Protein AF-A0A0Q5J6I7-F1 (afdb_monomer)

Foldseek 3Di:
DDDPPPPPPQAQADEAEPDDPDVLLVLLVVLLVVQFDPPVVVLVVVSRRHRNQAKHWYKAQDPPQLPDQPPQQHWIKIAMDHDNRQFRIKTWGAPRSNDSVDNHTQWIFTQGPVRDTDTGGGD

Sequence (123 aa):
MLGLLASSQTALASKQWNASPNQVQNNWISGMYAAIGAPLQATLRRCELAQAAVCEVIILANGGVHTSPADDNQHFTLRFTGAQAPYTACHIYPQDPGNTTSKALTGALCYDPQHRGTYIKLN

Structure (mmCIF, N/CA/C/O backbone):
data_AF-A0A0Q5J6I7-F1
#
_entry.id   AF-A0A0Q5J6I7-F1
#
loop_
_atom_site.group_PDB
_atom_site.id
_atom_site.type_symbol
_atom_site.label_atom_id
_atom_site.label_alt_id
_atom_site.label_comp_id
_atom_site.label_asym_id
_atom_site.label_entity_id
_atom_site.label_seq_id
_atom_site.pdbx_PDB_ins_code
_atom_site.Cartn_x
_atom_site.Cartn_y
_atom_site.Cartn_z
_atom_site.occupancy
_atom_site.B_iso_or_equiv
_atom_site.auth_seq_id
_atom_site.auth_comp_id
_atom_site.auth_asym_id
_atom_site.auth_atom_id
_atom_site.pdbx_PDB_model_num
ATOM 1 N N . MET A 1 1 ? -0.178 5.123 50.776 1.00 37.22 1 MET A N 1
ATOM 2 C CA . MET A 1 1 ? -0.289 4.506 49.436 1.00 37.22 1 MET A CA 1
ATOM 3 C C . MET A 1 1 ? -0.473 5.644 48.435 1.00 37.22 1 MET A C 1
ATOM 5 O O . MET A 1 1 ? -1.588 6.114 48.269 1.00 37.22 1 MET A O 1
ATOM 9 N N . LEU A 1 2 ? 0.616 6.193 47.883 1.00 42.47 2 LEU A N 1
ATOM 10 C CA . LEU A 1 2 ? 0.521 7.185 46.805 1.00 42.47 2 LEU A CA 1
ATOM 11 C C . LEU A 1 2 ? 0.388 6.422 45.486 1.00 42.47 2 LEU A C 1
ATOM 13 O O . LEU A 1 2 ? 1.258 5.623 45.147 1.00 42.47 2 LEU A O 1
ATOM 17 N N . GLY A 1 3 ? -0.736 6.623 44.801 1.00 46.38 3 GLY A N 1
ATOM 18 C CA . GLY A 1 3 ? -1.039 5.982 43.528 1.00 46.38 3 GLY A CA 1
ATOM 19 C C . GLY A 1 3 ? -0.068 6.430 42.442 1.00 46.38 3 GLY A C 1
ATOM 20 O O . GLY A 1 3 ? 0.041 7.620 42.151 1.00 46.38 3 GLY A O 1
ATOM 21 N N . LEU A 1 4 ? 0.623 5.464 41.835 1.00 49.53 4 LEU A N 1
ATOM 22 C CA . LEU A 1 4 ? 1.314 5.657 40.568 1.00 49.53 4 LEU A CA 1
ATOM 23 C C . LEU A 1 4 ? 0.257 5.972 39.500 1.00 49.53 4 LEU A C 1
ATOM 25 O O . LEU A 1 4 ? -0.484 5.091 39.067 1.00 49.53 4 LEU A O 1
ATOM 29 N N . LEU A 1 5 ? 0.199 7.232 39.071 1.00 48.88 5 LEU A N 1
ATOM 30 C CA . LEU A 1 5 ? -0.397 7.613 37.796 1.00 48.88 5 LEU A CA 1
ATOM 31 C C . LEU A 1 5 ? 0.440 6.947 36.699 1.00 48.88 5 LEU A C 1
ATOM 33 O O . LEU A 1 5 ? 1.497 7.444 36.316 1.00 48.88 5 LEU A O 1
ATOM 37 N N . ALA A 1 6 ? 0.001 5.775 36.244 1.00 49.12 6 ALA A N 1
ATOM 38 C CA . ALA A 1 6 ? 0.572 5.120 35.083 1.00 49.12 6 ALA A CA 1
ATOM 39 C C . ALA A 1 6 ? 0.236 5.968 33.851 1.00 49.12 6 ALA A C 1
ATOM 41 O O . ALA A 1 6 ? -0.839 5.838 33.264 1.00 49.12 6 ALA A O 1
ATOM 42 N N . SER A 1 7 ? 1.154 6.860 33.478 1.00 46.16 7 SER A N 1
ATOM 43 C CA . SER A 1 7 ? 1.172 7.534 32.184 1.00 46.16 7 SER A CA 1
ATOM 44 C C . SER A 1 7 ? 1.263 6.462 31.103 1.00 46.16 7 SER A C 1
ATOM 46 O O . SER A 1 7 ? 2.350 6.021 30.729 1.00 46.16 7 SER A O 1
ATOM 48 N N . SER A 1 8 ? 0.112 5.980 30.642 1.00 49.19 8 SER A N 1
ATOM 49 C CA . SER A 1 8 ? 0.017 5.038 29.536 1.00 49.19 8 SER A CA 1
ATOM 50 C C . SER A 1 8 ? 0.359 5.823 28.275 1.00 49.19 8 SER A C 1
ATOM 52 O O . SER A 1 8 ? -0.502 6.418 27.633 1.00 49.19 8 SER A O 1
ATOM 54 N N . GLN A 1 9 ? 1.658 5.892 27.972 1.00 50.91 9 GLN A N 1
ATOM 55 C CA . GLN A 1 9 ? 2.154 6.338 26.679 1.00 50.91 9 GLN A CA 1
ATOM 56 C C . GLN A 1 9 ? 1.539 5.408 25.639 1.00 50.91 9 GLN A C 1
ATOM 58 O O . GLN A 1 9 ? 1.962 4.267 25.463 1.00 50.91 9 GLN A O 1
ATOM 63 N N . THR A 1 10 ? 0.469 5.871 25.011 1.00 56.16 10 THR A N 1
ATOM 64 C CA . THR A 1 10 ? -0.133 5.170 23.892 1.00 56.16 10 THR A CA 1
ATOM 65 C C . THR A 1 10 ? 0.794 5.387 22.710 1.00 56.16 10 THR A C 1
ATOM 67 O O . THR A 1 10 ? 0.917 6.494 22.190 1.00 56.16 10 THR A O 1
ATOM 70 N N . ALA A 1 11 ? 1.526 4.336 22.342 1.00 60.03 11 ALA A N 1
ATOM 71 C CA . ALA A 1 11 ? 2.376 4.373 21.168 1.00 60.03 11 ALA A CA 1
ATOM 72 C C . ALA A 1 11 ? 1.499 4.655 19.941 1.00 60.03 11 ALA A C 1
ATOM 74 O O . ALA A 1 11 ? 0.515 3.949 19.681 1.00 60.03 11 ALA A O 1
ATOM 75 N N . LEU A 1 12 ? 1.843 5.714 19.209 1.00 62.28 12 LEU A N 1
ATOM 76 C CA . LEU A 1 12 ? 1.289 5.945 17.883 1.00 62.28 12 LEU A CA 1
ATOM 77 C C . LEU A 1 12 ? 1.619 4.745 16.997 1.00 62.28 12 LEU A C 1
ATOM 79 O O . LEU A 1 12 ? 2.637 4.074 17.176 1.00 62.28 12 LEU A O 1
ATOM 83 N N . ALA A 1 13 ? 0.737 4.469 16.053 1.00 64.06 13 ALA A N 1
ATOM 84 C CA . ALA A 1 13 ? 0.946 3.450 15.057 1.00 64.06 13 ALA A CA 1
ATOM 85 C C . ALA A 1 13 ? 2.162 3.801 14.204 1.00 64.06 13 ALA A C 1
ATOM 87 O O . ALA A 1 13 ? 2.168 4.769 13.444 1.00 64.06 13 ALA A O 1
ATOM 88 N N . SER A 1 14 ? 3.216 3.006 14.333 1.00 62.78 14 SER A N 1
ATOM 89 C CA . SER A 1 14 ? 4.376 3.111 13.465 1.00 62.78 14 SER A CA 1
ATOM 90 C C . SER A 1 14 ? 4.121 2.354 12.171 1.00 62.78 14 SER A C 1
ATOM 92 O O . SER A 1 14 ? 3.672 1.213 12.192 1.00 62.78 14 SER A O 1
ATOM 94 N N . LYS A 1 15 ? 4.493 2.940 11.036 1.00 67.50 15 LYS A N 1
ATOM 95 C CA . LYS A 1 15 ? 4.659 2.171 9.803 1.00 67.50 15 LYS A CA 1
ATOM 96 C C . LYS A 1 15 ? 5.776 1.146 10.009 1.00 67.50 15 LYS A C 1
ATOM 98 O O . LYS A 1 15 ? 6.920 1.533 10.251 1.00 67.50 15 LYS A O 1
ATOM 103 N N . GLN A 1 16 ? 5.466 -0.137 9.855 1.00 72.12 16 GLN A N 1
ATOM 104 C CA . GLN A 1 16 ? 6.475 -1.194 9.867 1.00 72.12 16 GLN A CA 1
ATOM 105 C C . GLN A 1 16 ? 6.845 -1.592 8.444 1.00 72.12 16 GLN A C 1
ATOM 107 O O . GLN A 1 16 ? 5.985 -1.811 7.589 1.00 72.12 16 GLN A O 1
ATOM 112 N N . TRP A 1 17 ? 8.145 -1.687 8.186 1.00 75.50 17 TRP 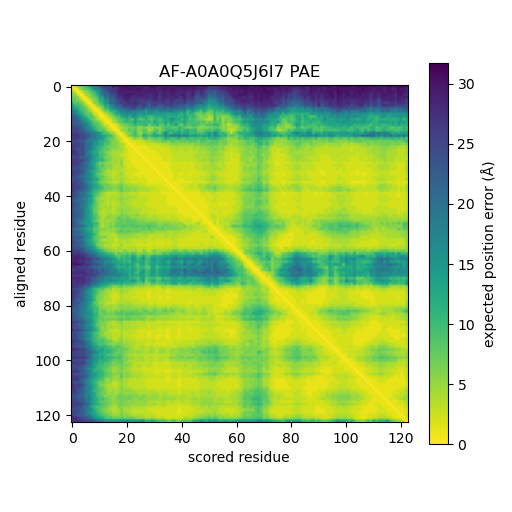A N 1
ATOM 113 C CA . TRP A 1 17 ? 8.677 -2.144 6.912 1.00 75.50 17 TRP A CA 1
ATOM 114 C C . TRP A 1 17 ? 9.193 -3.570 7.062 1.00 75.50 17 TRP A C 1
ATOM 116 O O . TRP A 1 17 ? 10.157 -3.795 7.793 1.00 75.50 17 TRP A O 1
ATOM 126 N N . ASN A 1 18 ? 8.595 -4.531 6.359 1.00 67.81 18 ASN A N 1
ATOM 127 C CA . ASN A 1 18 ? 9.204 -5.847 6.235 1.00 67.81 18 ASN A CA 1
ATOM 128 C C . ASN A 1 18 ? 10.275 -5.780 5.140 1.00 67.81 18 ASN A C 1
ATOM 130 O O . ASN A 1 18 ? 9.963 -5.759 3.947 1.00 67.81 18 ASN A O 1
ATOM 134 N N . ALA A 1 19 ? 11.533 -5.646 5.564 1.00 61.06 19 ALA A N 1
ATOM 135 C CA . ALA A 1 19 ? 12.664 -5.440 4.673 1.00 61.06 19 ALA A CA 1
ATOM 136 C C . ALA A 1 19 ? 12.850 -6.636 3.735 1.00 61.06 19 ALA A C 1
ATOM 138 O O . ALA A 1 19 ? 13.143 -7.745 4.176 1.00 61.06 19 ALA A O 1
ATOM 139 N N . SER A 1 20 ? 12.736 -6.395 2.426 1.00 71.62 20 SER A N 1
ATOM 140 C CA . SER A 1 20 ? 13.285 -7.331 1.450 1.00 71.62 20 SER A CA 1
ATOM 141 C C . SER A 1 20 ? 14.815 -7.338 1.577 1.00 71.62 20 SER A C 1
ATOM 143 O O . SER A 1 20 ? 15.401 -6.268 1.782 1.00 71.62 20 SER A O 1
ATOM 145 N N . PRO A 1 21 ? 15.492 -8.490 1.403 1.00 75.88 21 PRO A N 1
ATOM 146 C CA . PRO A 1 21 ? 16.949 -8.523 1.276 1.00 75.88 21 PRO A CA 1
ATOM 147 C C . PRO A 1 21 ? 17.453 -7.767 0.031 1.00 75.88 21 PRO A C 1
ATOM 149 O O . PRO A 1 21 ? 18.636 -7.450 -0.058 1.00 75.88 21 PRO A O 1
ATOM 152 N N . ASN A 1 22 ? 16.577 -7.453 -0.933 1.00 77.81 22 ASN A N 1
ATOM 153 C CA . ASN A 1 22 ? 16.912 -6.692 -2.130 1.00 77.81 22 ASN A CA 1
ATOM 154 C C . ASN A 1 22 ? 16.592 -5.195 -1.948 1.00 77.81 22 ASN A C 1
ATOM 156 O O . ASN A 1 22 ? 15.434 -4.775 -1.895 1.00 77.81 22 ASN A O 1
ATOM 160 N N . GLN A 1 23 ? 17.632 -4.361 -1.916 1.00 78.88 23 GLN A N 1
ATOM 161 C CA . GLN A 1 23 ? 17.485 -2.918 -1.716 1.00 78.88 23 GLN A CA 1
ATOM 162 C C . GLN A 1 23 ? 16.826 -2.184 -2.896 1.00 78.88 23 GLN A C 1
ATOM 164 O O . GLN A 1 23 ? 16.165 -1.167 -2.683 1.00 78.88 23 GLN A O 1
ATOM 169 N N . VAL A 1 24 ? 16.925 -2.711 -4.121 1.00 78.44 24 VAL A N 1
ATOM 170 C CA . VAL A 1 24 ? 16.197 -2.176 -5.285 1.00 78.44 24 VAL A CA 1
ATOM 171 C C . VAL A 1 24 ? 14.693 -2.345 -5.082 1.00 78.44 24 VAL A C 1
ATOM 173 O O . VAL A 1 24 ? 13.952 -1.380 -5.254 1.00 78.44 24 VAL A O 1
ATOM 176 N N . GLN A 1 25 ? 14.251 -3.521 -4.620 1.00 78.69 25 GLN A N 1
ATOM 177 C CA . GLN A 1 25 ? 12.845 -3.755 -4.263 1.00 78.69 25 GLN A CA 1
ATOM 178 C C . GLN A 1 25 ? 12.398 -2.815 -3.139 1.00 78.69 25 GLN A C 1
ATOM 180 O O . GLN A 1 25 ? 11.322 -2.228 -3.229 1.00 78.69 25 GLN A O 1
ATOM 185 N N . ASN A 1 26 ? 13.233 -2.605 -2.112 1.00 81.19 26 ASN A N 1
ATOM 186 C CA . ASN A 1 26 ? 12.883 -1.690 -1.025 1.00 81.19 26 ASN A CA 1
ATOM 187 C C . ASN A 1 26 ? 12.676 -0.247 -1.521 1.00 81.19 26 ASN A C 1
ATOM 189 O O . ASN A 1 26 ? 11.668 0.384 -1.203 1.00 81.19 26 ASN A O 1
ATOM 193 N N . ASN A 1 27 ? 13.593 0.259 -2.349 1.00 82.25 27 ASN A N 1
ATOM 194 C CA . ASN A 1 27 ? 13.487 1.596 -2.939 1.00 82.25 27 ASN A CA 1
ATOM 195 C C . ASN A 1 27 ? 12.283 1.712 -3.886 1.00 82.25 27 ASN A C 1
ATOM 197 O O . ASN A 1 27 ? 11.619 2.750 -3.935 1.00 82.25 27 ASN A O 1
ATOM 201 N N . TRP A 1 28 ? 11.986 0.646 -4.629 1.00 81.38 28 TRP A N 1
ATOM 202 C CA . TRP A 1 28 ? 10.846 0.583 -5.534 1.00 81.38 28 TRP A CA 1
ATOM 203 C C . TRP A 1 28 ? 9.513 0.668 -4.786 1.00 81.38 28 TRP A C 1
ATOM 205 O O . TRP A 1 28 ? 8.740 1.595 -5.039 1.00 81.38 28 TRP A O 1
ATOM 215 N N . ILE A 1 29 ? 9.304 -0.201 -3.792 1.00 86.50 29 ILE A N 1
ATOM 216 C CA . ILE A 1 29 ? 8.107 -0.191 -2.939 1.00 86.50 29 ILE A CA 1
ATOM 217 C C . ILE A 1 29 ? 7.991 1.142 -2.189 1.00 86.50 29 ILE A C 1
ATOM 219 O O . ILE A 1 29 ? 6.893 1.675 -2.058 1.00 86.50 29 ILE A O 1
ATOM 223 N N . SER A 1 30 ? 9.106 1.716 -1.722 1.00 87.00 30 SER A N 1
ATOM 224 C CA . SER A 1 30 ? 9.086 2.972 -0.964 1.00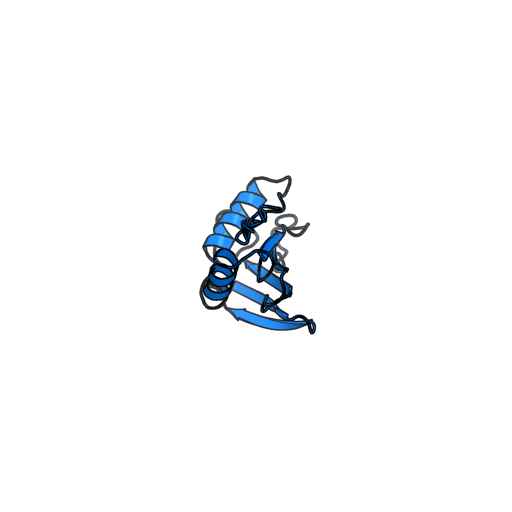 87.00 30 SER A CA 1
ATOM 225 C C . SER A 1 30 ? 8.577 4.133 -1.819 1.00 87.00 30 SER A C 1
ATOM 227 O O . SER A 1 30 ? 7.684 4.870 -1.398 1.00 87.00 30 SER A O 1
ATOM 229 N N . GLY A 1 31 ? 9.079 4.253 -3.053 1.00 88.62 31 GLY A N 1
ATOM 230 C CA . GLY A 1 31 ? 8.623 5.293 -3.972 1.00 88.62 31 GLY A CA 1
ATOM 231 C C . GLY A 1 31 ? 7.167 5.105 -4.412 1.00 88.62 31 GLY A C 1
ATOM 232 O O . GLY A 1 31 ? 6.430 6.081 -4.482 1.00 88.62 31 GLY A O 1
ATOM 233 N N . MET A 1 32 ? 6.722 3.866 -4.635 1.00 89.06 32 MET A N 1
ATOM 234 C CA . MET A 1 32 ? 5.313 3.589 -4.937 1.00 89.06 32 MET A CA 1
ATOM 235 C C . MET A 1 32 ? 4.390 3.865 -3.753 1.00 89.06 32 MET A C 1
ATOM 237 O O . MET A 1 32 ? 3.335 4.458 -3.934 1.00 89.06 32 MET A O 1
ATOM 241 N N . TYR A 1 33 ? 4.783 3.495 -2.531 1.00 90.69 33 TYR A N 1
ATOM 242 C CA . TYR A 1 33 ? 4.022 3.837 -1.329 1.00 90.69 33 TYR A CA 1
ATOM 243 C C . TYR A 1 33 ? 3.806 5.352 -1.222 1.00 90.69 33 TYR A C 1
ATOM 245 O O . TYR A 1 33 ? 2.700 5.795 -0.925 1.00 90.69 33 TYR A O 1
ATOM 253 N N . ALA A 1 34 ? 4.842 6.145 -1.515 1.00 90.44 34 ALA A N 1
ATOM 254 C CA . ALA A 1 34 ? 4.748 7.603 -1.535 1.00 90.44 34 ALA A CA 1
ATOM 255 C C . ALA A 1 34 ? 3.837 8.143 -2.657 1.00 90.44 34 ALA A C 1
ATOM 257 O O . ALA A 1 34 ? 3.301 9.241 -2.524 1.00 90.44 34 ALA A O 1
ATOM 258 N N . ALA A 1 35 ? 3.644 7.379 -3.736 1.00 91.50 35 ALA A N 1
ATOM 259 C CA . ALA A 1 35 ? 2.782 7.725 -4.865 1.00 91.50 35 ALA A CA 1
ATOM 260 C C . ALA A 1 35 ? 1.308 7.311 -4.677 1.00 91.50 35 ALA A C 1
ATOM 262 O O . ALA A 1 35 ? 0.471 7.656 -5.512 1.00 91.50 35 ALA A O 1
ATOM 263 N N . ILE A 1 36 ? 0.957 6.599 -3.596 1.00 93.94 36 ILE A N 1
ATOM 264 C CA . ILE A 1 36 ? -0.431 6.191 -3.334 1.00 93.94 36 ILE A CA 1
ATOM 265 C C . ILE A 1 36 ? -1.319 7.431 -3.186 1.00 93.94 36 ILE A C 1
ATOM 267 O O . ILE A 1 36 ? -1.194 8.208 -2.238 1.00 93.94 36 ILE A O 1
ATOM 271 N N . GLY A 1 37 ? -2.248 7.579 -4.131 1.00 92.06 37 GLY A N 1
ATOM 272 C CA . GLY A 1 37 ? -3.220 8.664 -4.178 1.00 92.06 37 GLY A CA 1
ATOM 273 C C . GLY A 1 37 ? -4.485 8.420 -3.349 1.00 92.06 37 GLY A C 1
ATOM 274 O O . GLY A 1 37 ? -4.666 7.402 -2.670 1.00 92.06 37 GLY A O 1
ATOM 275 N N . ALA A 1 38 ? -5.392 9.394 -3.407 1.00 89.75 38 ALA A N 1
ATOM 276 C CA . ALA A 1 38 ? -6.722 9.278 -2.822 1.00 89.75 38 ALA A CA 1
ATOM 277 C C . ALA A 1 38 ? -7.567 8.216 -3.562 1.00 89.75 38 ALA A C 1
ATOM 279 O O . ALA A 1 38 ? -7.408 8.056 -4.770 1.00 89.75 38 ALA A O 1
ATOM 280 N N . PRO A 1 39 ? -8.491 7.517 -2.873 1.00 90.38 39 PRO A N 1
ATOM 281 C CA . PRO A 1 39 ? -8.846 7.650 -1.454 1.00 90.38 39 PRO A CA 1
ATOM 282 C C . PRO A 1 39 ? -7.939 6.873 -0.482 1.00 90.38 39 PRO A C 1
ATOM 284 O O . PRO A 1 39 ? -8.006 7.107 0.726 1.00 90.38 39 PRO A O 1
ATOM 287 N N . LEU A 1 40 ? -7.085 5.964 -0.965 1.00 93.50 40 LEU A N 1
ATOM 288 C CA . LEU A 1 40 ? -6.288 5.092 -0.093 1.00 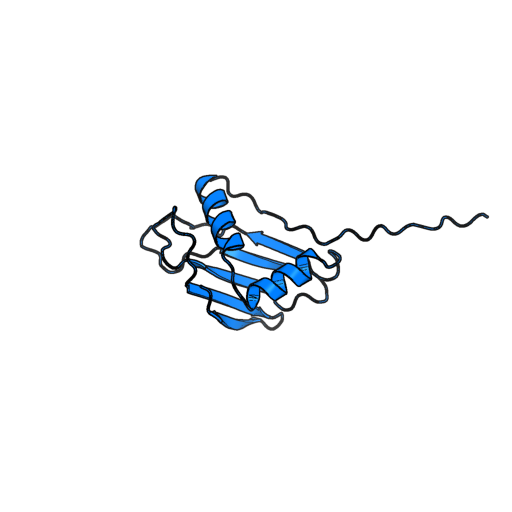93.50 40 LEU A CA 1
ATOM 289 C C . LEU A 1 40 ? -5.300 5.884 0.783 1.00 93.50 40 LEU A C 1
ATOM 291 O O . LEU A 1 40 ? -5.138 5.564 1.961 1.00 93.50 40 LEU A O 1
ATOM 295 N N . GLN A 1 41 ? -4.739 6.980 0.266 1.00 93.56 41 GLN A N 1
ATOM 296 C CA . GLN A 1 41 ? -3.879 7.894 1.027 1.00 93.56 41 GLN A CA 1
ATOM 297 C C . GLN A 1 41 ? -4.535 8.407 2.322 1.00 93.56 41 GLN A C 1
ATOM 299 O O . GLN A 1 41 ? -3.877 8.505 3.357 1.00 93.56 41 GLN A O 1
ATOM 304 N N . ALA A 1 42 ? -5.841 8.700 2.299 1.00 91.25 42 ALA A N 1
ATOM 305 C CA . ALA A 1 42 ? -6.559 9.178 3.482 1.00 91.25 42 ALA A CA 1
ATOM 306 C C . ALA A 1 42 ? -6.656 8.092 4.566 1.00 91.25 42 ALA A C 1
ATOM 308 O O . ALA A 1 42 ? -6.544 8.384 5.756 1.00 91.25 42 ALA A O 1
ATOM 309 N N . THR A 1 43 ? -6.810 6.831 4.153 1.00 91.06 43 THR A N 1
ATOM 310 C CA . THR A 1 43 ? -6.795 5.679 5.064 1.00 91.06 43 THR A CA 1
ATOM 311 C C . THR A 1 43 ? -5.419 5.495 5.695 1.00 91.06 43 THR A C 1
ATOM 313 O O . THR A 1 43 ? -5.327 5.343 6.912 1.00 91.06 43 THR A O 1
ATOM 316 N N . LEU A 1 44 ? -4.352 5.572 4.893 1.00 91.19 44 LEU A N 1
ATOM 317 C CA . LEU A 1 44 ? -2.976 5.459 5.383 1.00 91.19 44 LEU A CA 1
ATOM 318 C C . LEU A 1 44 ? -2.653 6.553 6.403 1.00 91.19 44 LEU A C 1
ATOM 320 O O . LEU A 1 44 ? -2.233 6.243 7.515 1.00 91.19 44 LEU A O 1
ATOM 324 N N . ARG A 1 45 ? -2.970 7.812 6.081 1.00 89.94 45 ARG A N 1
ATOM 325 C CA . ARG A 1 45 ? -2.755 8.947 6.987 1.00 89.94 45 ARG A CA 1
ATOM 326 C C . ARG A 1 45 ? -3.539 8.816 8.291 1.00 89.94 45 ARG A C 1
ATO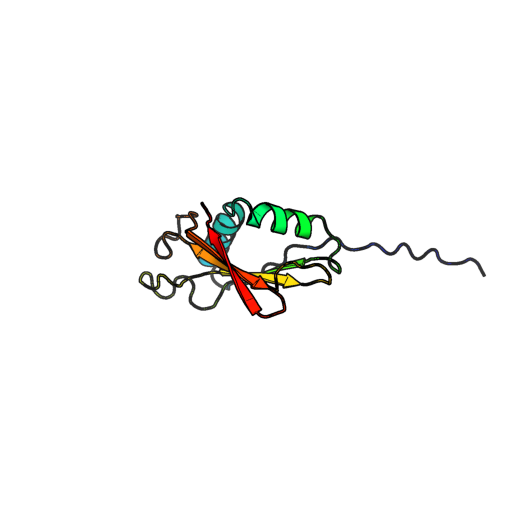M 328 O O . ARG A 1 45 ? -3.037 9.185 9.347 1.00 89.94 45 ARG A O 1
ATOM 335 N N . ARG A 1 46 ? -4.769 8.290 8.242 1.00 88.06 46 ARG A N 1
ATOM 336 C CA . ARG A 1 46 ? -5.551 8.019 9.456 1.00 88.06 46 ARG A CA 1
ATOM 337 C C . ARG A 1 46 ? -4.843 7.010 10.352 1.00 88.06 46 ARG A C 1
ATOM 339 O O . ARG A 1 46 ? -4.817 7.210 11.559 1.00 88.06 46 ARG A O 1
ATOM 346 N N . CYS A 1 47 ? -4.292 5.948 9.771 1.00 88.50 47 CYS A N 1
ATOM 347 C CA . CYS A 1 47 ? -3.580 4.932 10.530 1.00 88.50 47 CYS A CA 1
ATOM 348 C C . CYS A 1 47 ? -2.262 5.466 11.097 1.00 88.50 47 CYS A C 1
ATOM 350 O O . CYS A 1 47 ? -2.023 5.272 12.274 1.00 88.50 47 CYS A O 1
ATOM 352 N N . GLU A 1 48 ? -1.482 6.242 10.338 1.00 84.06 48 GLU A N 1
ATOM 353 C CA . GLU A 1 48 ? -0.241 6.881 10.823 1.00 84.06 48 GLU A CA 1
ATOM 354 C C . GLU A 1 48 ? -0.459 7.831 12.018 1.00 84.06 48 GLU A C 1
ATOM 356 O O . GLU A 1 48 ? 0.428 8.005 12.850 1.00 84.06 48 GLU A O 1
ATOM 361 N N . LEU A 1 49 ? -1.637 8.455 12.114 1.00 85.25 49 LEU A N 1
ATOM 362 C CA . LEU A 1 49 ? -1.999 9.358 13.213 1.00 85.25 49 LEU A CA 1
ATOM 363 C C . LEU A 1 49 ? -2.724 8.652 14.370 1.00 85.25 49 LEU A C 1
ATOM 365 O O . LEU A 1 49 ? -2.984 9.275 15.400 1.00 85.25 49 LEU A O 1
ATOM 369 N N . ALA A 1 50 ? -3.096 7.383 14.201 1.00 84.69 50 ALA A N 1
ATOM 370 C CA . ALA A 1 50 ? -3.803 6.612 15.212 1.00 84.69 50 ALA A CA 1
ATOM 371 C C . ALA A 1 50 ? -2.829 6.002 16.228 1.00 84.69 50 ALA A C 1
ATOM 373 O O . ALA A 1 50 ? -1.622 5.940 16.021 1.00 84.69 50 ALA A O 1
ATOM 374 N N . GLN A 1 51 ? -3.359 5.512 17.347 1.00 84.31 51 GLN A N 1
ATOM 375 C CA . GLN A 1 51 ? -2.605 4.616 18.227 1.00 84.31 51 GLN A CA 1
ATOM 376 C C . GLN A 1 51 ? -2.468 3.244 17.556 1.00 84.31 51 GLN A C 1
ATOM 378 O O . GLN A 1 51 ? -3.397 2.812 16.870 1.00 84.31 51 GLN A O 1
ATOM 383 N N . ALA A 1 52 ? -1.370 2.522 17.800 1.00 75.81 52 ALA A N 1
ATOM 384 C CA . ALA A 1 52 ? -1.116 1.221 17.161 1.00 75.81 52 ALA A CA 1
ATOM 385 C C . ALA A 1 52 ? -2.259 0.207 17.379 1.00 75.81 52 ALA A C 1
ATOM 387 O O . ALA A 1 52 ? -2.652 -0.510 16.464 1.00 75.81 52 ALA A O 1
ATOM 388 N N . ALA A 1 53 ? -2.877 0.212 18.567 1.00 80.94 53 ALA A N 1
ATOM 389 C CA . ALA A 1 53 ? -4.034 -0.634 18.877 1.00 80.94 53 ALA A CA 1
ATOM 390 C C . ALA A 1 53 ? -5.289 -0.319 18.028 1.00 80.94 53 ALA A C 1
ATOM 392 O O . ALA A 1 53 ? -6.175 -1.165 17.883 1.00 80.94 53 ALA A O 1
ATOM 393 N N . VAL A 1 54 ? -5.382 0.894 17.475 1.00 86.19 54 VAL A N 1
ATOM 394 C CA . VAL A 1 54 ? -6.519 1.368 16.673 1.00 86.19 54 VAL A CA 1
ATOM 395 C C . VAL A 1 54 ? -6.306 1.062 15.194 1.00 86.19 54 VAL A C 1
ATOM 397 O O . VAL A 1 54 ? -7.191 0.471 14.573 1.00 86.19 54 VAL A O 1
ATOM 400 N N . CYS A 1 55 ? -5.158 1.448 14.635 1.00 88.12 55 CYS A N 1
ATOM 401 C CA . CYS A 1 55 ? -4.776 1.069 13.280 1.00 88.12 55 CYS A CA 1
ATOM 402 C C . CYS A 1 55 ? -3.261 1.136 13.098 1.00 88.12 55 CYS A C 1
ATOM 404 O O . CYS A 1 55 ? -2.704 2.202 13.301 1.00 88.12 55 CYS A O 1
ATOM 406 N N . GLU A 1 56 ? -2.618 0.074 12.628 1.00 88.31 56 GLU A N 1
ATOM 407 C CA . GLU A 1 56 ? -1.208 0.057 12.225 1.00 88.31 56 GLU A CA 1
ATOM 408 C C . GLU A 1 56 ? -1.069 -0.467 10.791 1.00 88.31 56 GLU A C 1
ATOM 410 O O . GLU A 1 56 ? -1.889 -1.260 10.329 1.00 88.31 56 GLU A O 1
ATOM 415 N N . VAL A 1 57 ? -0.052 0.017 10.066 1.00 89.88 57 VAL A N 1
ATOM 416 C CA . VAL A 1 57 ? 0.225 -0.371 8.676 1.00 89.88 57 VAL A CA 1
ATOM 417 C C . VAL A 1 57 ? 1.577 -1.067 8.590 1.00 89.88 57 VAL A C 1
ATOM 419 O O . VAL A 1 57 ? 2.613 -0.501 8.946 1.00 89.88 57 VAL A O 1
ATOM 422 N N . ILE A 1 58 ? 1.570 -2.277 8.041 1.00 89.31 58 ILE A N 1
ATOM 423 C CA . ILE A 1 58 ? 2.758 -3.089 7.788 1.00 89.31 58 ILE A CA 1
ATOM 424 C C . ILE A 1 58 ? 2.919 -3.242 6.278 1.00 89.31 58 ILE A C 1
ATOM 426 O O . ILE A 1 58 ? 2.029 -3.751 5.595 1.00 89.31 58 ILE A O 1
ATOM 430 N N . ILE A 1 59 ? 4.064 -2.823 5.750 1.00 89.00 59 ILE A N 1
ATOM 431 C CA . ILE A 1 59 ? 4.398 -2.973 4.334 1.00 89.00 59 ILE A CA 1
ATOM 432 C C . ILE A 1 59 ? 5.142 -4.282 4.140 1.00 89.00 59 ILE A C 1
ATOM 434 O O . ILE A 1 59 ? 6.200 -4.500 4.729 1.00 89.00 59 ILE A O 1
ATOM 438 N N . LEU A 1 60 ? 4.591 -5.137 3.290 1.00 84.06 60 LEU A N 1
ATOM 439 C CA . LEU A 1 60 ? 5.167 -6.414 2.922 1.00 84.06 60 LEU A CA 1
ATOM 440 C C . LEU A 1 60 ? 5.615 -6.376 1.465 1.00 84.06 60 LEU A C 1
ATOM 442 O O . LEU A 1 60 ? 4.803 -6.196 0.554 1.00 84.06 60 LEU A O 1
ATOM 446 N N . ALA A 1 61 ? 6.909 -6.603 1.251 1.00 77.56 61 ALA A N 1
ATOM 447 C CA . ALA A 1 61 ? 7.397 -7.037 -0.045 1.00 77.56 61 ALA A CA 1
ATOM 448 C C . ALA A 1 61 ? 6.902 -8.470 -0.280 1.00 77.56 61 ALA A C 1
ATOM 450 O O . ALA A 1 61 ? 7.262 -9.381 0.467 1.00 77.56 61 ALA A O 1
ATOM 451 N N . ASN A 1 62 ? 6.056 -8.679 -1.288 1.00 70.25 62 ASN A N 1
ATOM 452 C CA . ASN A 1 62 ? 5.671 -10.034 -1.664 1.00 70.25 62 ASN A CA 1
ATOM 453 C C . ASN A 1 62 ? 6.852 -10.706 -2.377 1.00 70.25 62 ASN A C 1
ATOM 455 O O . ASN A 1 62 ? 7.538 -10.085 -3.195 1.00 70.25 62 ASN A O 1
ATOM 459 N N . GLY A 1 63 ? 7.111 -11.975 -2.056 1.00 55.19 63 GLY A N 1
ATOM 460 C CA . GLY A 1 63 ? 8.100 -12.764 -2.788 1.00 55.19 63 GLY A CA 1
ATOM 461 C C . GLY A 1 63 ? 7.695 -12.845 -4.260 1.00 55.19 63 GLY A C 1
ATOM 462 O O . GLY A 1 63 ? 6.549 -13.171 -4.549 1.00 55.19 63 GLY A O 1
ATOM 463 N N . GLY A 1 64 ? 8.604 -12.510 -5.178 1.00 55.41 64 GLY A N 1
ATOM 464 C CA . GLY A 1 64 ? 8.308 -12.469 -6.618 1.00 55.41 64 GLY A CA 1
ATOM 465 C C . GLY A 1 64 ? 8.317 -11.071 -7.248 1.00 55.41 64 GLY A C 1
ATOM 466 O O . GLY A 1 64 ? 8.355 -10.939 -8.467 1.00 55.41 64 GLY A O 1
ATOM 467 N N . VAL A 1 65 ? 8.348 -10.003 -6.446 1.00 57.34 65 VAL A N 1
ATOM 468 C CA . VAL A 1 65 ? 8.523 -8.646 -6.983 1.00 57.34 65 VAL A CA 1
ATOM 469 C C . VAL A 1 65 ? 9.857 -8.561 -7.747 1.00 57.34 65 VAL A C 1
ATOM 471 O O . VAL A 1 65 ? 10.920 -8.829 -7.193 1.00 57.34 65 VAL A O 1
ATOM 474 N N . HIS A 1 66 ? 9.809 -8.206 -9.027 1.00 56.69 66 HIS A N 1
ATOM 475 C CA . HIS A 1 66 ? 10.903 -8.234 -10.003 1.00 56.69 66 HIS A CA 1
ATOM 476 C C . HIS A 1 66 ? 11.543 -9.610 -10.279 1.00 56.69 66 HIS A C 1
ATOM 478 O O . HIS A 1 66 ? 12.662 -9.653 -10.789 1.00 56.69 66 HIS A O 1
ATOM 484 N N . THR A 1 67 ? 10.890 -10.743 -9.988 1.00 57.91 67 THR A N 1
ATOM 485 C CA . THR A 1 67 ? 11.435 -12.052 -10.415 1.00 57.91 67 THR A CA 1
ATOM 486 C C . THR A 1 67 ? 11.171 -12.349 -11.889 1.00 57.91 67 THR A C 1
ATOM 488 O O . THR A 1 67 ? 11.897 -13.142 -12.483 1.00 57.91 67 THR A O 1
ATOM 491 N N . SER A 1 68 ? 10.178 -11.695 -12.499 1.00 56.25 68 SER A N 1
ATOM 492 C CA . SER A 1 68 ? 9.914 -11.744 -13.939 1.00 56.25 68 SER A CA 1
ATOM 493 C C . SER A 1 68 ? 9.347 -10.405 -14.414 1.00 56.25 68 SER A C 1
ATOM 495 O O . SER A 1 68 ? 8.234 -10.065 -14.024 1.00 56.25 68 SER A O 1
ATOM 497 N N . PRO A 1 69 ? 10.038 -9.648 -15.284 1.00 56.38 69 PRO A N 1
ATOM 498 C CA . PRO A 1 69 ? 9.506 -8.411 -15.865 1.00 56.38 69 PRO A CA 1
ATOM 499 C C . PRO A 1 69 ? 8.170 -8.572 -16.608 1.00 56.38 69 PRO A C 1
ATOM 501 O O . PRO A 1 69 ? 7.512 -7.574 -16.861 1.00 56.38 69 PRO A O 1
ATOM 504 N N . ALA A 1 70 ? 7.788 -9.806 -16.961 1.00 59.84 70 ALA A N 1
ATOM 505 C CA . ALA A 1 70 ? 6.548 -10.136 -17.662 1.00 59.84 70 ALA A CA 1
ATOM 506 C C . ALA A 1 70 ? 5.374 -10.499 -16.729 1.00 59.84 70 ALA A C 1
ATOM 508 O O . ALA A 1 70 ? 4.311 -10.878 -17.213 1.00 59.84 70 ALA A O 1
ATOM 509 N N . ASP A 1 71 ? 5.566 -10.470 -15.405 1.00 66.31 71 ASP A N 1
ATOM 510 C CA . ASP A 1 71 ? 4.474 -10.700 -14.455 1.00 66.31 71 ASP A CA 1
ATOM 511 C C . ASP A 1 71 ? 3.756 -9.386 -14.122 1.00 66.31 71 ASP A C 1
ATOM 513 O O . ASP A 1 71 ? 4.175 -8.631 -13.240 1.00 66.31 71 ASP A O 1
ATOM 517 N N . ASP A 1 72 ? 2.649 -9.145 -14.820 1.00 61.50 72 ASP A N 1
ATOM 518 C CA . ASP A 1 72 ? 1.782 -7.979 -14.623 1.00 61.50 72 ASP A CA 1
ATOM 519 C C . ASP A 1 72 ? 0.976 -8.042 -13.309 1.00 61.50 72 ASP A C 1
ATOM 521 O O . ASP A 1 72 ? 0.350 -7.059 -12.914 1.00 61.50 72 ASP A O 1
ATOM 525 N N . ASN A 1 73 ? 1.003 -9.175 -12.591 1.00 68.75 73 ASN A N 1
ATOM 526 C CA . ASN A 1 73 ? 0.352 -9.325 -11.286 1.00 68.75 73 ASN A CA 1
ATOM 527 C C . ASN A 1 73 ? 1.279 -8.994 -10.112 1.00 68.75 73 ASN A C 1
ATOM 529 O O . ASN A 1 73 ? 0.886 -9.177 -8.953 1.00 68.75 73 ASN A O 1
ATOM 533 N N . GLN A 1 74 ? 2.496 -8.510 -10.373 1.00 79.56 74 GLN A N 1
ATOM 534 C CA . GLN A 1 74 ? 3.391 -8.053 -9.318 1.00 79.56 74 GLN A CA 1
ATOM 535 C C . GLN A 1 74 ? 2.724 -6.967 -8.480 1.00 79.56 74 GLN A C 1
ATOM 537 O O . GLN A 1 74 ? 2.180 -5.999 -8.993 1.00 79.56 74 GLN A O 1
ATOM 542 N N . HIS A 1 75 ? 2.784 -7.119 -7.165 1.00 86.25 75 HIS A N 1
ATOM 543 C CA . HIS A 1 75 ? 2.239 -6.159 -6.218 1.00 86.25 75 HIS A CA 1
ATOM 544 C C . HIS A 1 75 ? 3.014 -6.247 -4.911 1.00 86.25 75 HIS A C 1
ATOM 546 O O . HIS A 1 75 ? 3.609 -7.278 -4.587 1.00 86.25 75 HIS A O 1
ATOM 552 N N . PHE A 1 76 ? 2.957 -5.184 -4.121 1.00 87.88 76 PHE A N 1
ATOM 553 C CA . PHE A 1 76 ? 3.308 -5.247 -2.705 1.00 87.88 76 PHE A CA 1
ATOM 554 C C . PHE A 1 76 ? 2.041 -5.154 -1.863 1.00 87.88 76 PHE A C 1
ATOM 556 O O . PHE A 1 76 ? 1.001 -4.689 -2.333 1.00 87.88 76 PHE A O 1
ATOM 563 N N . THR A 1 77 ? 2.121 -5.603 -0.616 1.00 90.75 77 THR A N 1
ATOM 564 C CA . THR A 1 77 ? 0.953 -5.657 0.261 1.00 90.75 77 THR A CA 1
ATOM 565 C C . THR A 1 77 ? 1.094 -4.665 1.401 1.00 90.75 77 THR A C 1
ATOM 567 O O . THR A 1 77 ? 2.106 -4.624 2.096 1.00 90.75 77 THR A O 1
ATOM 570 N N . LEU A 1 78 ? 0.041 -3.889 1.626 1.00 92.81 78 LEU A N 1
ATOM 571 C CA . LEU A 1 78 ? -0.167 -3.120 2.845 1.00 92.81 78 LEU A CA 1
ATOM 572 C C . LEU A 1 78 ? -1.096 -3.923 3.741 1.00 92.81 78 LEU A C 1
ATOM 574 O O . LEU A 1 78 ? -2.266 -4.086 3.406 1.00 92.81 78 LEU A O 1
ATOM 578 N N . ARG A 1 79 ? -0.596 -4.452 4.856 1.00 92.25 79 ARG A N 1
ATOM 579 C CA . ARG A 1 79 ? -1.444 -5.063 5.884 1.00 92.25 79 ARG A CA 1
ATOM 580 C C . ARG A 1 79 ? -1.826 -4.018 6.904 1.00 92.25 79 ARG A C 1
ATOM 582 O O . ARG A 1 79 ? -0.988 -3.226 7.321 1.00 92.25 79 ARG A O 1
ATOM 589 N N . PHE A 1 80 ? -3.082 -4.061 7.308 1.00 92.00 80 PHE A N 1
ATOM 590 C CA . PHE A 1 80 ? -3.612 -3.191 8.336 1.00 92.00 80 PHE A CA 1
ATOM 591 C C . PHE A 1 80 ? -3.991 -4.047 9.543 1.00 92.00 80 PHE A C 1
ATOM 593 O O . PHE A 1 80 ? -4.615 -5.101 9.401 1.00 92.00 80 PHE A O 1
ATOM 600 N N . THR A 1 81 ? -3.589 -3.610 10.727 1.00 89.00 81 THR A N 1
ATOM 601 C CA . THR A 1 81 ? -3.893 -4.254 12.011 1.00 89.00 81 THR A CA 1
ATOM 602 C C . THR A 1 81 ? -4.557 -3.241 12.939 1.00 89.00 81 THR A C 1
ATOM 604 O O . THR A 1 81 ? -4.542 -2.048 12.657 1.00 89.00 81 THR A O 1
ATOM 607 N N . GLY A 1 82 ? -5.167 -3.698 14.034 1.00 87.06 82 GLY A N 1
ATOM 608 C CA . GLY A 1 82 ? -5.862 -2.832 14.993 1.00 87.06 82 GLY A CA 1
ATOM 609 C C . GLY A 1 82 ? -7.386 -2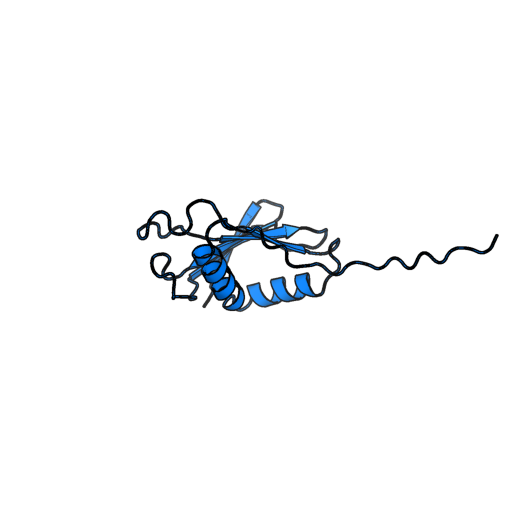.871 14.863 1.00 87.06 82 GLY A C 1
ATOM 610 O O . GLY A 1 82 ? -7.943 -3.315 13.858 1.00 87.06 82 GLY A O 1
ATOM 611 N N . ALA A 1 83 ? -8.072 -2.439 15.921 1.00 84.62 83 ALA A N 1
ATOM 612 C CA . ALA A 1 83 ? -9.514 -2.647 16.082 1.00 84.62 83 ALA A CA 1
ATOM 613 C C . ALA A 1 83 ? -10.387 -1.881 15.068 1.00 84.62 83 ALA A C 1
ATOM 615 O O . ALA A 1 83 ? -11.546 -2.239 14.871 1.00 84.62 83 ALA A O 1
ATOM 616 N N . GLN A 1 84 ? -9.856 -0.823 14.446 1.00 85.50 84 GLN A N 1
ATOM 617 C CA . GLN A 1 84 ? -10.585 0.046 13.512 1.00 85.50 84 GLN A CA 1
ATOM 618 C C . GLN A 1 84 ? -9.893 0.162 12.143 1.00 85.50 84 GLN A C 1
ATOM 620 O O . GLN A 1 84 ? -10.120 1.118 11.385 1.00 85.50 84 GLN A O 1
ATOM 625 N N . ALA A 1 85 ? -9.041 -0.807 11.807 1.00 87.94 85 ALA A N 1
ATOM 626 C CA . ALA A 1 85 ? -8.507 -0.948 10.462 1.00 87.94 85 ALA A CA 1
ATOM 627 C C . ALA A 1 85 ? -9.667 -1.190 9.468 1.00 87.94 85 ALA A C 1
ATOM 629 O O . ALA A 1 85 ? -10.459 -2.111 9.665 1.00 87.94 85 ALA A O 1
ATOM 630 N N . PRO A 1 86 ? -9.816 -0.368 8.411 1.00 86.75 86 PRO A N 1
ATOM 631 C CA . PRO A 1 86 ? -10.944 -0.493 7.483 1.00 86.75 86 PRO A CA 1
ATOM 632 C C . PRO A 1 86 ? -10.770 -1.666 6.508 1.00 86.75 86 PRO A C 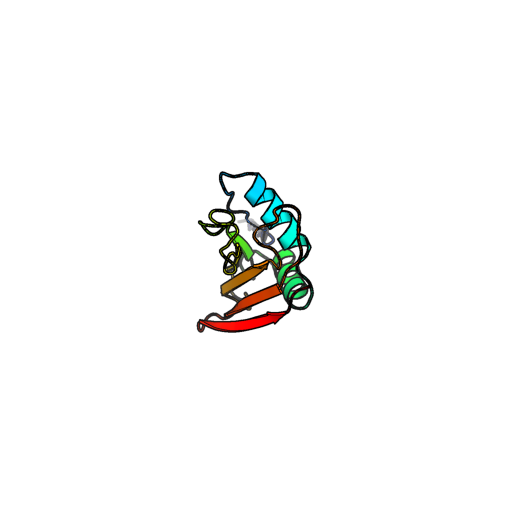1
ATOM 634 O O . PRO A 1 86 ? -11.743 -2.167 5.956 1.00 86.75 86 PRO A O 1
ATOM 637 N N . TYR A 1 87 ? -9.526 -2.097 6.317 1.00 93.56 87 TYR A N 1
ATOM 638 C CA . TYR A 1 87 ? -9.123 -3.237 5.510 1.00 93.56 87 TYR A CA 1
ATOM 639 C C . TYR A 1 87 ? -8.252 -4.151 6.369 1.00 93.56 87 TYR A C 1
ATOM 641 O O . TYR A 1 87 ? -7.738 -3.721 7.394 1.00 93.56 87 TYR A O 1
ATOM 649 N N . THR A 1 88 ? -8.070 -5.399 5.957 1.00 92.75 88 THR A N 1
ATOM 650 C CA . THR A 1 88 ? -7.058 -6.314 6.505 1.00 92.75 88 THR A CA 1
ATOM 651 C C . THR A 1 88 ? -5.795 -6.304 5.648 1.00 92.75 88 THR A C 1
ATOM 653 O O . THR A 1 88 ? -4.679 -6.396 6.167 1.00 92.75 88 THR A O 1
ATOM 656 N N . ALA A 1 89 ? -5.955 -6.137 4.333 1.00 94.00 89 ALA A N 1
ATOM 657 C CA . ALA A 1 89 ? -4.864 -6.015 3.380 1.00 94.00 89 ALA A CA 1
ATOM 658 C C . ALA A 1 89 ? -5.276 -5.194 2.152 1.00 94.00 89 ALA A C 1
ATOM 660 O O . ALA A 1 89 ? -6.422 -5.256 1.722 1.00 94.00 89 ALA A O 1
ATOM 661 N N . CYS A 1 90 ? -4.325 -4.484 1.553 1.00 94.44 90 CYS A N 1
ATOM 662 C CA . CYS A 1 90 ? -4.428 -3.916 0.214 1.00 94.44 90 CYS A CA 1
ATOM 663 C C . CYS A 1 90 ? -3.245 -4.387 -0.628 1.00 94.44 90 CYS A C 1
ATOM 665 O O . CYS A 1 90 ? -2.094 -4.173 -0.249 1.00 94.44 90 CYS A O 1
ATOM 667 N N . HIS A 1 91 ? -3.528 -5.007 -1.769 1.00 93.06 91 HIS A N 1
ATOM 668 C CA . HIS A 1 91 ? -2.531 -5.349 -2.780 1.00 93.06 91 HIS A CA 1
ATOM 669 C C . HIS A 1 91 ? -2.368 -4.147 -3.702 1.00 93.06 91 HIS A C 1
ATOM 671 O O . HIS A 1 91 ? -3.355 -3.715 -4.290 1.00 93.06 91 HIS A O 1
ATOM 677 N N . ILE A 1 92 ? -1.163 -3.589 -3.793 1.00 92.25 92 ILE A N 1
ATOM 678 C CA . ILE A 1 92 ? -0.873 -2.370 -4.552 1.00 92.25 92 ILE A CA 1
ATOM 679 C C . ILE A 1 92 ? -0.159 -2.740 -5.847 1.00 92.25 92 ILE A C 1
ATOM 681 O O . ILE A 1 92 ? 0.945 -3.287 -5.808 1.00 92.25 92 ILE A O 1
ATOM 685 N N . TYR A 1 93 ? -0.787 -2.424 -6.976 1.00 89.56 93 TYR A N 1
ATOM 686 C CA . TYR A 1 93 ? -0.332 -2.826 -8.300 1.00 89.56 93 TYR A CA 1
ATOM 687 C C . TYR A 1 93 ? 0.378 -1.662 -9.010 1.00 89.56 93 TYR A C 1
ATOM 689 O O . TYR A 1 93 ? -0.241 -0.609 -9.209 1.00 89.56 93 TYR A O 1
ATOM 697 N N . PRO A 1 94 ? 1.649 -1.826 -9.414 1.00 87.69 94 PRO A N 1
ATOM 698 C CA . PRO A 1 94 ? 2.345 -0.889 -10.282 1.00 87.69 94 PRO A CA 1
ATOM 699 C C . PRO A 1 94 ? 1.692 -0.845 -11.664 1.00 87.69 94 PRO A C 1
ATOM 701 O O . PRO A 1 94 ? 1.033 -1.790 -12.097 1.00 87.69 94 PRO A O 1
ATOM 704 N N . GLN A 1 95 ? 1.905 0.253 -12.375 1.00 86.88 95 GLN A N 1
ATOM 705 C CA . GLN A 1 95 ? 1.564 0.343 -13.794 1.00 86.88 95 GLN A CA 1
ATOM 706 C C . GLN A 1 95 ? 2.609 -0.341 -14.683 1.00 86.88 95 GLN A C 1
ATOM 708 O O . GLN A 1 95 ? 2.267 -0.889 -15.724 1.00 86.88 95 GLN A O 1
ATOM 713 N N . ASP A 1 96 ? 3.878 -0.305 -14.271 1.00 84.00 96 ASP A N 1
ATOM 714 C CA . ASP A 1 96 ? 5.007 -0.851 -15.029 1.00 84.00 96 ASP A CA 1
ATOM 715 C C . ASP A 1 96 ? 5.929 -1.652 -14.087 1.00 84.00 96 ASP A C 1
ATOM 717 O O . ASP A 1 96 ? 6.921 -1.119 -13.574 1.00 84.00 96 ASP A O 1
ATOM 721 N N . PRO A 1 97 ? 5.579 -2.915 -13.772 1.00 77.44 97 PRO A N 1
ATOM 722 C CA . PRO A 1 97 ? 6.339 -3.746 -12.834 1.00 77.44 97 PRO A CA 1
ATOM 723 C C . PRO A 1 97 ? 7.744 -4.118 -13.333 1.00 77.44 97 PRO A C 1
ATOM 725 O O . PRO A 1 97 ? 8.631 -4.413 -12.526 1.00 77.44 97 PRO A O 1
ATOM 728 N N . GLY A 1 98 ? 7.974 -4.090 -14.649 1.00 75.75 98 GLY A N 1
ATOM 729 C CA . GLY A 1 98 ? 9.290 -4.319 -15.251 1.00 75.75 98 GLY A CA 1
ATOM 730 C C . GLY A 1 98 ? 10.251 -3.139 -15.071 1.00 75.75 98 GLY A C 1
ATOM 731 O O . GLY A 1 98 ? 11.470 -3.315 -15.132 1.00 75.75 98 GLY A O 1
ATOM 732 N N . ASN A 1 99 ? 9.722 -1.945 -14.796 1.00 81.25 99 ASN A N 1
ATOM 733 C CA . ASN A 1 99 ? 10.489 -0.718 -14.673 1.00 81.25 99 ASN A CA 1
ATOM 734 C C . ASN A 1 99 ? 10.667 -0.292 -13.211 1.00 81.25 99 ASN A C 1
ATOM 736 O O . ASN A 1 99 ? 9.842 0.398 -12.611 1.00 81.25 99 ASN A O 1
ATOM 740 N N . THR A 1 100 ? 11.828 -0.623 -12.652 1.00 74.56 100 THR A N 1
ATOM 741 C CA . THR A 1 100 ? 12.212 -0.289 -11.269 1.00 74.56 100 THR A CA 1
ATOM 742 C C . THR A 1 100 ? 12.306 1.222 -10.997 1.00 74.56 100 THR A C 1
ATOM 744 O O . THR A 1 100 ? 12.292 1.653 -9.835 1.00 74.56 100 THR A O 1
ATOM 747 N N . THR A 1 101 ? 12.374 2.056 -12.040 1.00 81.19 101 THR A N 1
ATOM 748 C CA . THR A 1 101 ? 12.388 3.521 -11.908 1.00 81.19 101 THR A CA 1
ATOM 749 C C . THR A 1 101 ? 10.982 4.112 -11.842 1.00 81.19 101 THR A C 1
ATOM 751 O O . THR A 1 101 ? 10.779 5.088 -11.116 1.00 81.19 101 THR A O 1
ATOM 754 N N . SER A 1 102 ? 10.002 3.480 -12.498 1.00 84.19 102 SER A N 1
ATOM 755 C CA . SER A 1 102 ? 8.603 3.906 -12.464 1.00 84.19 102 SER A CA 1
ATOM 756 C C . SER A 1 102 ? 8.016 3.751 -11.062 1.00 84.19 102 SER A C 1
ATOM 758 O O . SER A 1 102 ? 8.276 2.762 -10.371 1.00 84.19 102 SER A O 1
ATOM 760 N N . LYS A 1 103 ? 7.236 4.752 -10.636 1.00 86.25 103 LYS A N 1
ATOM 761 C CA . LYS A 1 103 ? 6.470 4.761 -9.373 1.00 86.25 103 LYS A CA 1
ATOM 762 C C . LYS A 1 103 ? 4.960 4.850 -9.602 1.00 86.25 103 LYS A C 1
ATOM 764 O O . LYS A 1 103 ? 4.223 5.007 -8.635 1.00 86.25 103 LYS A O 1
ATOM 769 N N . ALA A 1 104 ? 4.524 4.788 -10.861 1.00 88.81 104 ALA A N 1
ATOM 770 C CA . ALA A 1 104 ? 3.116 4.874 -11.225 1.00 88.81 104 ALA A CA 1
ATOM 771 C C . ALA A 1 104 ? 2.365 3.606 -10.806 1.00 88.81 104 ALA A C 1
ATOM 773 O O . ALA A 1 104 ? 2.921 2.500 -10.842 1.00 88.81 104 ALA A O 1
ATOM 774 N N . LEU A 1 105 ? 1.108 3.770 -10.408 1.00 90.81 105 LEU A N 1
ATOM 775 C CA . LEU A 1 105 ? 0.267 2.716 -9.863 1.00 90.81 105 LEU A CA 1
ATOM 776 C C . LEU A 1 105 ? -0.999 2.572 -10.702 1.00 90.81 105 LEU A C 1
ATOM 778 O O . LEU A 1 105 ? -1.662 3.542 -11.034 1.00 90.81 105 LEU A O 1
ATOM 782 N N . THR A 1 106 ? -1.411 1.340 -10.973 1.00 89.75 106 THR A N 1
ATOM 783 C CA . THR A 1 106 ? -2.702 1.098 -11.634 1.00 89.75 106 THR A CA 1
ATOM 784 C C . THR A 1 106 ? -3.849 1.209 -10.630 1.00 89.75 106 THR A C 1
ATOM 786 O O . THR A 1 106 ? -4.890 1.831 -10.870 1.00 89.75 106 THR A O 1
ATOM 789 N N . GLY A 1 107 ? -3.673 0.576 -9.473 1.00 92.44 107 GLY A N 1
ATOM 790 C CA . GLY A 1 107 ? -4.734 0.434 -8.494 1.00 92.44 107 GLY A CA 1
ATOM 791 C C . GLY A 1 107 ? -4.330 -0.378 -7.280 1.00 92.44 107 GLY A C 1
ATOM 792 O O . GLY A 1 107 ? -3.216 -0.889 -7.176 1.00 92.44 107 GLY A O 1
ATOM 793 N N . ALA A 1 108 ? -5.275 -0.503 -6.363 1.00 94.25 108 ALA A N 1
ATOM 794 C CA . ALA A 1 108 ? -5.191 -1.373 -5.215 1.00 94.25 108 ALA A CA 1
ATOM 795 C C . ALA A 1 108 ? -6.425 -2.264 -5.123 1.00 94.25 108 ALA A C 1
ATOM 797 O O . ALA A 1 108 ? -7.545 -1.794 -5.312 1.00 94.25 108 ALA A O 1
ATOM 798 N N . LEU A 1 109 ? -6.231 -3.531 -4.771 1.00 95.19 109 LEU A N 1
ATOM 799 C CA . LEU A 1 109 ? -7.317 -4.416 -4.360 1.00 95.19 109 LEU A CA 1
ATOM 800 C C . LEU A 1 109 ? -7.258 -4.582 -2.843 1.00 95.19 109 LEU A C 1
ATOM 802 O O . LEU A 1 109 ? -6.334 -5.202 -2.316 1.00 95.19 109 LEU A O 1
ATOM 806 N N . CYS A 1 110 ? -8.218 -3.981 -2.147 1.00 95.50 110 CYS A N 1
ATOM 807 C CA . CYS 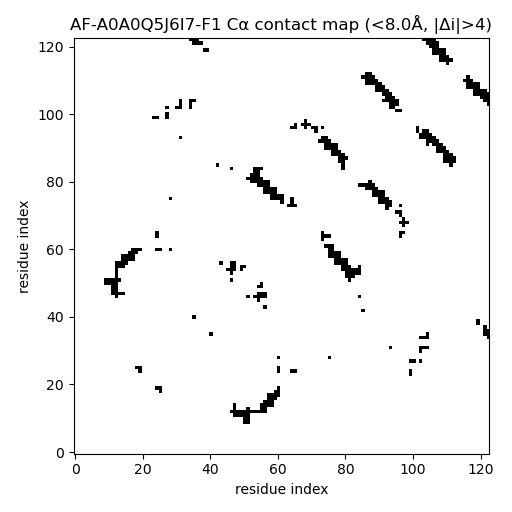A 1 110 ? -8.290 -3.954 -0.691 1.00 95.50 110 CYS A CA 1
ATOM 808 C C . CYS A 1 110 ? -9.361 -4.910 -0.173 1.00 95.50 110 CYS A C 1
ATOM 810 O O . CYS A 1 110 ? -10.491 -4.886 -0.650 1.00 95.50 110 CYS A O 1
ATOM 812 N N . TYR A 1 111 ? -9.025 -5.720 0.823 1.00 95.44 111 TYR A N 1
ATOM 813 C CA . TYR A 1 111 ? -9.916 -6.703 1.427 1.00 95.44 111 TYR A CA 1
ATOM 814 C C . TYR A 1 111 ? -10.337 -6.252 2.820 1.00 95.44 111 TYR A C 1
ATOM 816 O O . TYR A 1 111 ? -9.495 -5.864 3.628 1.00 95.44 111 TYR A O 1
ATOM 824 N N . ASP A 1 112 ? -11.634 -6.301 3.111 1.00 93.19 112 ASP A N 1
ATOM 825 C CA . ASP A 1 112 ? -12.163 -6.062 4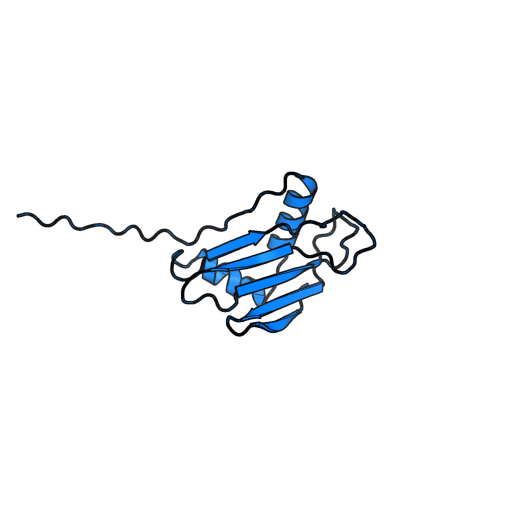.458 1.00 93.19 112 ASP A CA 1
ATOM 826 C C . ASP A 1 112 ? -11.978 -7.306 5.370 1.00 93.19 112 ASP A C 1
ATOM 828 O O . ASP A 1 112 ? -11.497 -8.351 4.917 1.00 93.19 112 ASP A O 1
ATOM 832 N N . PRO A 1 113 ? -12.330 -7.247 6.669 1.00 89.38 113 PRO A N 1
ATOM 833 C CA . PRO A 1 113 ? -12.277 -8.419 7.555 1.00 89.38 113 PRO A CA 1
ATOM 834 C C . PRO A 1 113 ? -13.165 -9.598 7.126 1.00 89.38 113 PRO A C 1
ATOM 836 O O . PRO A 1 113 ? -12.929 -10.730 7.541 1.00 89.38 113 PRO A O 1
ATOM 839 N N . GLN A 1 114 ? -14.163 -9.354 6.275 1.00 92.56 114 GLN A N 1
ATOM 840 C CA . GLN A 1 114 ? -15.020 -10.378 5.673 1.00 92.56 114 GLN A CA 1
ATOM 841 C C . GLN A 1 114 ? -14.439 -10.906 4.347 1.00 92.56 114 GLN A C 1
ATOM 843 O O . GLN A 1 114 ? -15.098 -11.682 3.660 1.00 92.56 114 GLN A O 1
ATOM 848 N N . HIS A 1 115 ? -13.207 -10.511 3.998 1.00 89.25 115 HIS A N 1
ATOM 849 C CA . HIS A 1 115 ? -12.508 -10.841 2.754 1.00 89.25 115 HIS A CA 1
ATOM 850 C C . HIS A 1 115 ? -13.238 -10.382 1.484 1.00 89.25 115 HIS A C 1
ATOM 852 O O . HIS A 1 115 ? -13.043 -10.942 0.404 1.00 89.25 115 HIS A O 1
ATOM 858 N N . ARG A 1 116 ? -14.053 -9.326 1.575 1.00 94.69 116 ARG A N 1
ATOM 859 C CA . ARG A 1 116 ? -14.667 -8.704 0.399 1.00 94.69 116 ARG A CA 1
ATOM 860 C C . ARG A 1 116 ? -13.686 -7.725 -0.230 1.00 94.69 116 ARG A C 1
ATOM 862 O O . ARG A 1 116 ? -13.217 -6.797 0.430 1.00 94.69 116 ARG A O 1
ATOM 869 N N . GLY A 1 117 ? -13.377 -7.952 -1.504 1.00 94.94 117 GLY A N 1
ATOM 870 C CA . GLY A 1 117 ? -12.455 -7.128 -2.279 1.00 94.94 117 GLY A CA 1
ATOM 871 C C . GLY A 1 117 ? -13.110 -5.845 -2.791 1.00 94.94 117 GLY A C 1
ATOM 872 O O . GLY A 1 117 ? -14.176 -5.881 -3.400 1.00 94.94 117 GLY A O 1
ATOM 873 N N . THR A 1 118 ? -12.442 -4.716 -2.583 1.00 96.00 118 THR A N 1
ATOM 874 C CA . THR A 1 118 ? -12.767 -3.409 -3.157 1.00 96.00 118 THR A CA 1
ATOM 875 C C . THR A 1 118 ? -11.591 -2.948 -4.001 1.00 96.00 118 THR A C 1
ATOM 877 O O . THR A 1 118 ? -10.477 -2.798 -3.495 1.00 96.00 118 THR A O 1
ATOM 880 N N . TYR A 1 119 ? -11.834 -2.720 -5.289 1.00 95.00 119 TYR A N 1
ATOM 881 C CA . TYR A 1 119 ? -10.837 -2.121 -6.164 1.00 95.00 119 TYR A CA 1
ATOM 882 C C . TYR A 1 119 ? -10.834 -0.600 -6.000 1.00 95.00 119 TYR A C 1
ATOM 884 O O . TYR A 1 119 ? -11.874 0.053 -6.080 1.00 95.00 119 TYR A O 1
ATOM 892 N N . ILE A 1 120 ? -9.649 -0.039 -5.795 1.00 95.00 120 ILE A N 1
ATOM 893 C CA . ILE A 1 120 ? -9.395 1.392 -5.686 1.00 95.00 120 ILE A CA 1
ATOM 894 C C . ILE A 1 120 ? -8.450 1.761 -6.823 1.00 95.00 120 ILE A C 1
ATOM 896 O O . ILE A 1 120 ? -7.309 1.310 -6.849 1.00 95.00 120 ILE A O 1
ATOM 900 N N . LYS A 1 121 ? -8.902 2.591 -7.764 1.00 92.19 121 LYS A N 1
ATOM 901 C CA . LYS A 1 121 ? -8.018 3.121 -8.808 1.00 92.19 121 LYS A CA 1
ATOM 902 C C . LYS A 1 121 ? -6.966 4.035 -8.173 1.00 92.19 121 LYS A C 1
ATOM 904 O O . LYS A 1 121 ? -7.321 4.883 -7.356 1.00 92.19 121 LYS A O 1
ATOM 909 N N . LEU A 1 122 ? -5.704 3.850 -8.550 1.00 88.38 122 LEU A N 1
ATOM 910 C CA . LEU A 1 122 ? -4.577 4.684 -8.130 1.00 88.38 122 LEU A CA 1
ATOM 911 C C . LEU A 1 122 ? -3.990 5.401 -9.359 1.00 88.38 122 LEU A C 1
ATOM 913 O O . LEU A 1 122 ? -4.420 5.135 -10.483 1.00 88.38 122 LEU A O 1
ATOM 917 N N . ASN A 1 123 ? -3.127 6.389 -9.109 1.00 70.00 123 ASN A N 1
ATOM 918 C CA . ASN A 1 123 ? -2.563 7.283 -10.126 1.00 70.00 123 ASN A CA 1
ATOM 919 C C . ASN A 1 123 ? -1.441 6.638 -10.938 1.00 70.00 123 ASN A C 1
ATOM 921 O O . ASN A 1 123 ? -0.481 6.142 -10.298 1.00 70.00 123 ASN A O 1
#

Secondary structure (DSSP, 8-state):
-----------B-PPEEE--S-HHHHHHHHHHHHH--TTHH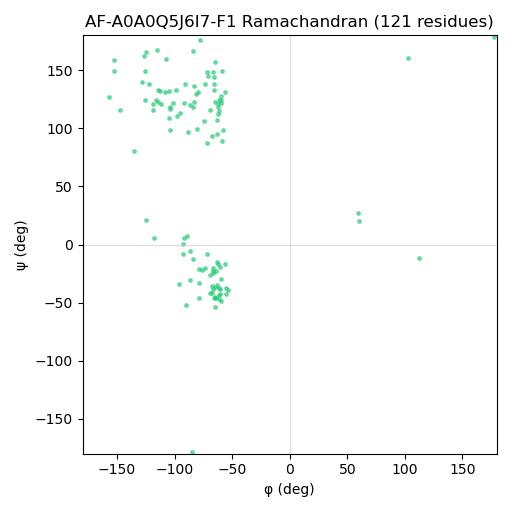HHHHHHHTSBTTT-EEEEE--TTTTT-TT-TT--EEEEEESTT-S-SEEEEEES-TT-TT---EEEEEEE-TT--EEEEE--

Radius of gyration: 16.66 Å; Cα contacts (8 Å, |Δi|>4): 241; chains: 1; bounding box: 32×22×67 Å

Mean predicted aligned error: 7.91 Å

Solvent-accessible surface area (backbone atoms only — not comparable to full-atom values): 6728 Å² total; per-residue (Å²): 137,83,80,80,80,74,78,75,78,72,56,59,12,60,79,41,75,52,78,52,96,46,63,67,58,46,53,31,54,51,48,30,62,74,45,53,36,66,70,60,38,59,56,53,53,52,23,56,73,24,39,33,72,38,13,25,43,36,38,38,66,45,91,62,62,73,74,49,63,85,45,83,82,41,41,37,35,41,34,35,40,43,83,66,37,82,35,41,36,30,41,39,27,47,65,49,59,59,40,73,84,58,44,49,27,51,27,30,48,30,22,30,91,85,65,52,75,44,81,41,69,37,80

pLDDT: mean 80.05, std 14.61, range [37.22, 96.0]

Nearest PDB structures (foldseek):
  6uxd-assembly1_A  TM=5.331E-01  e=6.640E+00  Chlamydia trachomatis L2/434/Bu
  2yx9-assembly1_B  TM=3.089E-01  e=4.829E+00  Arthrobacter globiformis